Protein AF-A0A7C1THV6-F1 (afdb_monomer)

Radius of gyration: 19.41 Å; Cα contacts (8 Å, |Δi|>4): 60; chains: 1; bounding box: 37×44×55 Å

Mean predicted aligned error: 5.56 Å

Foldseek 3Di:
DDPPPCPDVVVVLVVVLVVLVVVLVVVVVVLLVLVQVLLVCCVVPPVVLCVVLVVADDPPRDDPSSVVSVVCCLVVVVLPPPPDPVSNVSSVVSNVSVVVSVVSVVVSVVSVVVVVVPPDD

Secondary structure (DSSP, 8-state):
--------HHHHHHHHHHHHHHHHHHHHHHHHHHHHHHHHHHHHH-HHHHHHTT---SSSS--HHHHHHHHHHHHTTTTTTSS-HHHHHHHHHHHHHHHHHHHHHHHHHHHHHHHHHH---

Sequence (121 aa):
MQIKKMDNPAQLIQHVFLLVFIVLFLSVFVWFFLVSRLYKLLSANHPEIYRKLGEPTLFWNNSPKTAFSLLKFVFTKQYLGNNDINLEKLGGKMYAFFIMYTSLFALLFISFIVVALNAKP

Structure (mmCIF, N/CA/C/O backbone):
data_AF-A0A7C1THV6-F1
#
_entry.id   AF-A0A7C1THV6-F1
#
loop_
_atom_site.group_PDB
_atom_site.id
_atom_site.type_symbol
_atom_site.label_atom_id
_atom_site.label_alt_id
_atom_site.label_comp_id
_atom_site.label_asym_id
_atom_site.label_entity_id
_atom_site.label_seq_id
_atom_site.pdbx_PDB_ins_code
_atom_site.Cartn_x
_atom_site.Cartn_y
_atom_site.Cartn_z
_atom_site.occupancy
_atom_site.B_iso_or_equiv
_atom_site.auth_seq_id
_atom_site.auth_comp_id
_atom_site.auth_asym_id
_atom_site.auth_atom_id
_atom_site.pdbx_PDB_model_num
ATOM 1 N N . MET A 1 1 ? 9.772 -32.703 -23.798 1.00 42.91 1 MET A N 1
ATOM 2 C CA . MET A 1 1 ? 9.379 -31.290 -23.613 1.00 42.91 1 MET A CA 1
ATOM 3 C C . MET A 1 1 ? 10.646 -30.449 -23.725 1.00 42.91 1 MET A C 1
ATOM 5 O O . MET A 1 1 ? 11.425 -30.403 -22.786 1.00 42.91 1 MET A O 1
ATOM 9 N N . GLN A 1 2 ? 10.941 -29.930 -24.919 1.00 42.16 2 GLN A N 1
ATOM 10 C CA . GLN A 1 2 ? 12.145 -29.132 -25.185 1.00 42.16 2 GLN A CA 1
ATOM 11 C C . GLN A 1 2 ? 11.933 -27.737 -24.582 1.00 42.16 2 GLN A C 1
ATOM 13 O O . GLN A 1 2 ? 11.062 -27.002 -25.046 1.00 42.16 2 GLN A O 1
ATOM 18 N N . ILE A 1 3 ? 12.684 -27.374 -23.539 1.00 54.06 3 ILE A N 1
ATOM 19 C CA . ILE A 1 3 ? 12.729 -25.986 -23.067 1.00 54.06 3 ILE A CA 1
ATOM 20 C C . ILE A 1 3 ? 13.492 -25.207 -24.138 1.00 54.06 3 ILE A C 1
ATOM 22 O O . ILE A 1 3 ? 14.717 -25.275 -24.210 1.00 54.06 3 ILE A O 1
ATOM 26 N N . LYS A 1 4 ? 12.757 -24.529 -25.024 1.00 64.19 4 LYS A N 1
ATOM 27 C CA . LYS A 1 4 ? 13.326 -23.643 -26.041 1.00 64.19 4 LYS A CA 1
ATOM 28 C C . LYS A 1 4 ? 14.138 -22.573 -25.312 1.00 64.19 4 LYS A C 1
ATOM 30 O O . LYS A 1 4 ? 13.575 -21.739 -24.606 1.00 64.19 4 LYS A O 1
ATOM 35 N N . LYS A 1 5 ? 15.461 -22.644 -25.435 1.00 58.75 5 LYS A N 1
ATOM 36 C CA . LYS A 1 5 ? 16.382 -21.659 -24.875 1.00 58.75 5 LYS A CA 1
ATOM 37 C C . LYS A 1 5 ? 16.022 -20.301 -25.493 1.00 58.75 5 LYS A C 1
ATOM 39 O O . LYS A 1 5 ? 15.914 -20.179 -26.713 1.00 58.75 5 LYS A O 1
ATOM 44 N N . MET A 1 6 ? 15.685 -19.316 -24.660 1.00 60.81 6 MET A N 1
ATOM 45 C CA . MET A 1 6 ? 15.398 -17.962 -25.139 1.00 60.81 6 MET A CA 1
ATOM 46 C C . MET A 1 6 ? 16.731 -17.296 -25.473 1.00 60.81 6 MET A C 1
ATOM 48 O O . MET A 1 6 ? 17.313 -16.607 -24.644 1.00 60.81 6 MET A O 1
ATOM 52 N N . ASP A 1 7 ? 17.224 -17.531 -26.685 1.00 68.69 7 ASP A N 1
ATOM 53 C CA . ASP A 1 7 ? 18.522 -17.017 -27.142 1.00 68.69 7 ASP A CA 1
ATOM 54 C C . ASP A 1 7 ? 18.469 -15.520 -27.519 1.00 68.69 7 ASP A C 1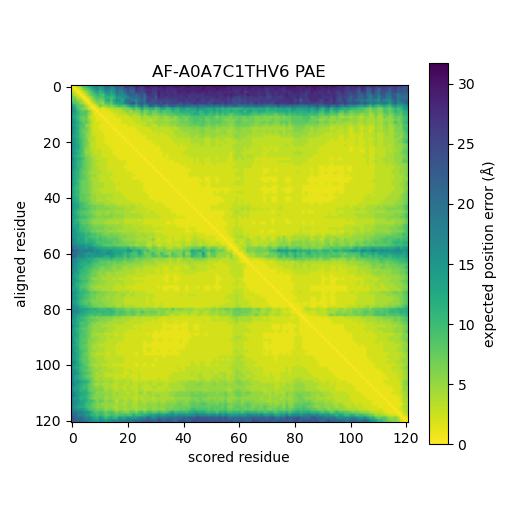
ATOM 56 O O . ASP A 1 7 ? 19.474 -14.932 -27.908 1.00 68.69 7 ASP A O 1
ATOM 60 N N . ASN A 1 8 ? 17.296 -14.881 -27.393 1.00 74.75 8 ASN A N 1
ATOM 61 C CA . ASN A 1 8 ? 17.087 -13.469 -27.695 1.00 74.75 8 ASN A CA 1
ATOM 62 C C . ASN A 1 8 ? 16.794 -12.660 -26.409 1.00 74.75 8 ASN A C 1
ATOM 64 O O . ASN A 1 8 ? 15.702 -12.798 -25.840 1.00 74.75 8 ASN A O 1
ATOM 68 N N . PRO A 1 9 ? 17.705 -11.768 -25.970 1.00 75.00 9 PRO A N 1
ATOM 69 C CA . PRO A 1 9 ? 17.524 -10.972 -24.756 1.00 75.00 9 PRO A CA 1
ATOM 70 C C . PRO A 1 9 ? 16.299 -10.047 -24.820 1.00 75.00 9 PRO A C 1
ATOM 72 O O . PRO A 1 9 ? 15.664 -9.813 -23.795 1.00 75.00 9 PRO A O 1
ATOM 75 N N . ALA A 1 10 ? 15.902 -9.576 -26.006 1.00 75.62 10 ALA A N 1
ATOM 76 C CA . ALA A 1 10 ? 14.715 -8.735 -26.155 1.00 75.62 10 ALA A CA 1
ATOM 77 C C . ALA A 1 10 ? 13.419 -9.515 -25.884 1.00 75.62 10 ALA A C 1
ATOM 79 O O . ALA A 1 10 ? 12.519 -9.004 -25.218 1.00 75.62 10 ALA A O 1
ATOM 80 N N . GLN A 1 11 ? 13.340 -10.776 -26.328 1.00 79.31 11 GLN A N 1
ATOM 81 C CA . GLN A 1 11 ? 12.195 -11.635 -26.011 1.00 79.31 11 GLN A CA 1
ATOM 82 C C . GLN A 1 11 ? 12.139 -11.933 -24.513 1.00 79.31 11 GLN A C 1
ATOM 84 O O . GLN A 1 11 ? 11.065 -11.845 -23.923 1.00 79.31 11 GLN A O 1
ATOM 89 N N . LEU A 1 12 ? 13.276 -12.225 -23.876 1.00 81.88 12 LEU A N 1
ATOM 90 C CA . LEU A 1 12 ? 13.331 -12.436 -22.428 1.00 81.88 12 LEU A CA 1
ATOM 91 C C . LEU A 1 12 ? 12.800 -11.214 -21.657 1.00 81.88 12 LEU A C 1
ATOM 93 O O . LEU A 1 12 ? 11.958 -11.373 -20.776 1.00 81.88 12 LEU A O 1
ATOM 97 N N . ILE A 1 13 ? 13.227 -10.001 -22.025 1.00 80.94 13 ILE A N 1
ATOM 98 C CA . ILE A 1 13 ? 12.771 -8.750 -21.396 1.00 80.94 13 ILE A CA 1
ATOM 99 C C . ILE A 1 13 ? 11.254 -8.575 -21.538 1.00 80.94 13 ILE A C 1
ATOM 101 O O . ILE A 1 13 ? 10.590 -8.246 -20.558 1.00 80.94 13 ILE A O 1
ATOM 105 N N . GLN A 1 14 ? 10.689 -8.840 -22.720 1.00 81.25 14 GLN A N 1
ATOM 106 C CA . GLN A 1 14 ? 9.242 -8.746 -22.952 1.00 81.25 14 GLN A CA 1
ATOM 107 C C . GLN A 1 14 ? 8.444 -9.719 -22.073 1.00 81.25 14 GLN A C 1
ATOM 109 O O . GLN A 1 14 ? 7.444 -9.325 -21.472 1.00 81.25 14 GLN A O 1
ATOM 114 N N . HIS A 1 15 ? 8.892 -10.974 -21.954 1.00 85.50 15 HIS A N 1
ATOM 115 C CA . HIS A 1 15 ? 8.221 -11.966 -21.109 1.00 85.50 15 HIS A CA 1
ATOM 116 C C . HIS A 1 15 ? 8.329 -11.601 -19.626 1.00 85.50 15 HIS A C 1
ATOM 118 O O . HIS A 1 15 ? 7.331 -11.665 -18.912 1.00 85.50 15 HIS A O 1
ATOM 124 N N . VAL A 1 16 ? 9.509 -11.174 -19.162 1.00 85.06 16 VAL A N 1
ATOM 125 C CA . VAL A 1 16 ? 9.704 -10.719 -17.777 1.00 85.06 16 VAL A CA 1
ATOM 126 C C . VAL A 1 16 ? 8.820 -9.510 -17.476 1.00 85.06 16 VAL A C 1
ATOM 128 O O . VAL A 1 16 ? 8.134 -9.506 -16.456 1.00 85.06 16 VAL A O 1
ATOM 131 N N . PHE A 1 17 ? 8.769 -8.524 -18.375 1.00 85.12 17 PHE A N 1
ATOM 132 C CA . PHE A 1 17 ? 7.894 -7.361 -18.239 1.00 85.12 17 PHE A CA 1
ATOM 133 C C . PHE A 1 17 ? 6.427 -7.779 -18.097 1.00 85.12 17 PHE A C 1
ATOM 135 O O . PHE A 1 17 ? 5.764 -7.363 -17.149 1.00 85.12 17 PHE A O 1
ATOM 142 N N . LEU A 1 18 ? 5.930 -8.635 -18.998 1.00 87.94 18 LEU A N 1
ATOM 143 C CA . LEU A 1 18 ? 4.542 -9.096 -18.974 1.00 87.94 18 LEU A CA 1
ATOM 144 C C . LEU A 1 18 ? 4.220 -9.873 -17.690 1.00 87.94 18 LEU A C 1
ATOM 146 O O . LEU A 1 18 ? 3.177 -9.644 -17.082 1.00 87.94 18 LEU A O 1
ATOM 150 N N . LEU A 1 19 ? 5.120 -10.756 -17.248 1.00 91.69 19 LEU A N 1
ATOM 151 C CA . LEU A 1 19 ? 4.955 -11.5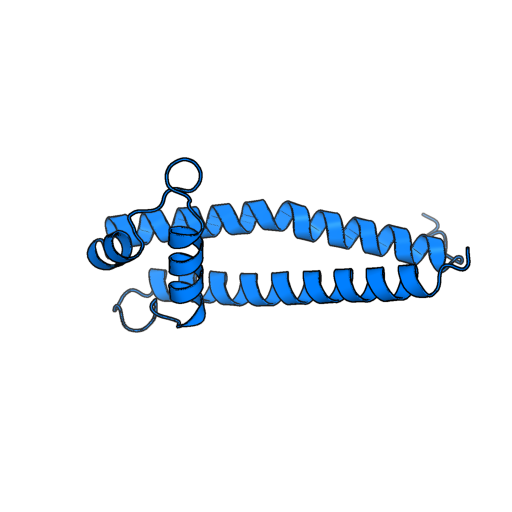10 -16.004 1.00 91.69 19 LEU A CA 1
ATOM 152 C C . LEU A 1 19 ? 4.885 -10.582 -14.788 1.00 91.69 19 LEU A C 1
ATOM 154 O O . LEU A 1 19 ? 3.967 -10.707 -13.979 1.00 91.69 19 LEU A O 1
ATOM 158 N N . VAL A 1 20 ? 5.811 -9.627 -14.670 1.00 90.06 20 VAL A N 1
ATOM 159 C CA . VAL A 1 20 ? 5.819 -8.661 -13.562 1.00 90.06 20 VAL A CA 1
ATOM 160 C C . VAL A 1 20 ? 4.578 -7.771 -13.611 1.00 90.06 20 VAL A C 1
ATOM 162 O O . VAL A 1 20 ? 3.960 -7.539 -12.573 1.00 90.06 20 VAL A O 1
ATOM 165 N N . PHE A 1 21 ? 4.159 -7.328 -14.799 1.00 89.75 21 PHE A N 1
ATOM 166 C CA . PHE A 1 21 ? 2.930 -6.560 -14.978 1.00 89.75 21 PHE A CA 1
ATOM 167 C C . PHE A 1 21 ? 1.699 -7.337 -14.500 1.00 89.75 21 PHE A C 1
ATOM 169 O O . PHE A 1 21 ? 0.911 -6.799 -13.728 1.00 89.75 21 PHE A O 1
ATOM 176 N N . ILE A 1 22 ? 1.546 -8.607 -14.894 1.00 94.38 22 ILE A N 1
ATOM 177 C CA . ILE A 1 22 ? 0.424 -9.455 -14.458 1.00 94.38 22 ILE A CA 1
ATOM 178 C C . ILE A 1 22 ? 0.448 -9.647 -12.939 1.00 94.38 22 ILE A C 1
ATOM 180 O O . ILE A 1 22 ? -0.591 -9.521 -12.293 1.00 94.38 22 ILE A O 1
ATOM 184 N N . VAL A 1 23 ? 1.620 -9.9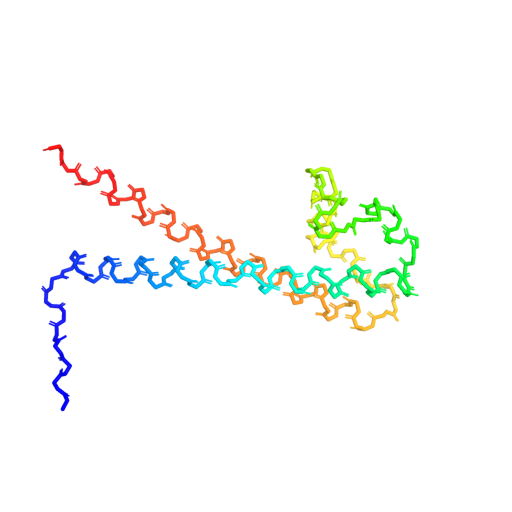09 -12.350 1.00 95.44 23 VAL A N 1
ATOM 185 C CA . VAL A 1 23 ? 1.767 -10.046 -10.893 1.00 95.44 23 VAL A CA 1
ATOM 186 C C . VAL A 1 23 ? 1.339 -8.763 -10.180 1.00 95.44 23 VAL A C 1
ATOM 188 O O . VAL A 1 23 ? 0.527 -8.824 -9.256 1.00 95.44 23 VAL A O 1
ATOM 191 N N . LEU A 1 24 ? 1.822 -7.599 -10.625 1.00 95.12 24 LEU A N 1
ATOM 192 C CA . LEU A 1 24 ? 1.439 -6.304 -10.059 1.00 95.12 24 LEU A CA 1
ATOM 193 C C . LEU A 1 24 ? -0.056 -6.023 -10.254 1.00 95.12 24 LEU A C 1
ATOM 195 O O . LEU A 1 24 ? -0.725 -5.617 -9.307 1.00 95.12 24 LEU A O 1
ATOM 199 N N . PHE A 1 25 ? -0.614 -6.310 -11.428 1.00 94.75 25 PHE A N 1
ATOM 200 C CA . PHE A 1 25 ? -2.039 -6.140 -11.701 1.00 94.75 25 PHE A CA 1
ATOM 201 C C . PHE A 1 25 ? -2.901 -6.989 -10.757 1.00 94.75 25 PHE A C 1
ATOM 203 O O . PHE A 1 25 ? -3.799 -6.471 -10.095 1.00 94.75 25 PHE A O 1
ATOM 210 N N . LEU A 1 26 ? -2.591 -8.281 -10.617 1.00 97.25 26 LEU A N 1
ATOM 211 C CA . LEU A 1 26 ? -3.335 -9.180 -9.730 1.00 97.25 26 LEU A CA 1
ATOM 212 C C . LEU A 1 26 ? -3.184 -8.803 -8.251 1.00 97.25 26 LEU A C 1
ATOM 214 O O . LEU A 1 26 ? -4.104 -8.993 -7.452 1.00 97.25 26 LEU A O 1
ATOM 218 N N . SER A 1 27 ? -2.046 -8.226 -7.875 1.00 96.56 27 SER A N 1
ATOM 219 C CA . SER A 1 27 ? -1.790 -7.789 -6.506 1.00 96.56 27 SER A CA 1
ATOM 220 C C . SER A 1 27 ? -2.718 -6.641 -6.055 1.00 96.56 27 SER A C 1
ATOM 222 O O . SER A 1 27 ? -2.987 -6.508 -4.861 1.00 96.56 27 SER A O 1
ATOM 224 N N . VAL A 1 28 ? -3.320 -5.883 -6.983 1.00 94.12 28 VAL A N 1
ATOM 225 C CA . VAL A 1 28 ? -4.343 -4.869 -6.657 1.00 94.12 28 VAL A CA 1
ATOM 226 C C . VAL A 1 28 ? -5.556 -5.507 -5.971 1.00 94.12 28 VAL A C 1
ATOM 228 O O . VAL A 1 28 ? -6.067 -4.968 -4.989 1.00 94.12 28 VAL A O 1
ATOM 231 N N . PHE A 1 29 ? -5.983 -6.695 -6.412 1.00 97.00 29 PHE A N 1
ATOM 232 C CA . PHE A 1 29 ? -7.081 -7.418 -5.763 1.00 97.00 29 PHE A CA 1
ATOM 233 C C . PHE A 1 29 ? -6.707 -7.870 -4.350 1.00 97.00 29 PHE A C 1
ATOM 235 O O . PHE A 1 29 ? -7.530 -7.796 -3.437 1.00 97.00 29 PHE A O 1
ATOM 242 N N . VAL A 1 30 ? -5.451 -8.281 -4.144 1.00 97.69 30 VAL A N 1
ATOM 243 C CA . VAL A 1 30 ? -4.933 -8.614 -2.809 1.00 97.69 30 VAL A CA 1
ATOM 244 C C . VAL A 1 30 ? -4.941 -7.378 -1.909 1.00 97.69 30 VAL A C 1
ATOM 246 O O . VAL A 1 30 ? -5.396 -7.464 -0.768 1.00 97.69 30 VAL A O 1
ATOM 249 N N . TRP A 1 31 ? -4.521 -6.216 -2.417 1.00 96.88 31 TRP A N 1
ATOM 250 C CA . TRP A 1 31 ? -4.589 -4.957 -1.676 1.00 96.88 31 TRP A CA 1
ATOM 251 C C . TRP A 1 31 ? -6.023 -4.622 -1.260 1.00 96.88 31 TRP A C 1
ATOM 253 O O . TRP A 1 31 ? -6.280 -4.397 -0.078 1.00 96.88 31 TRP A O 1
ATOM 263 N N . PHE A 1 32 ? -6.980 -4.665 -2.191 1.00 95.56 32 PHE A N 1
ATOM 264 C CA . PHE A 1 32 ? -8.386 -4.409 -1.874 1.00 95.56 32 PHE A CA 1
ATOM 265 C C . PHE A 1 32 ? -8.961 -5.408 -0.873 1.00 95.56 32 PHE A C 1
ATOM 267 O O . PHE A 1 32 ? -9.686 -5.004 0.038 1.00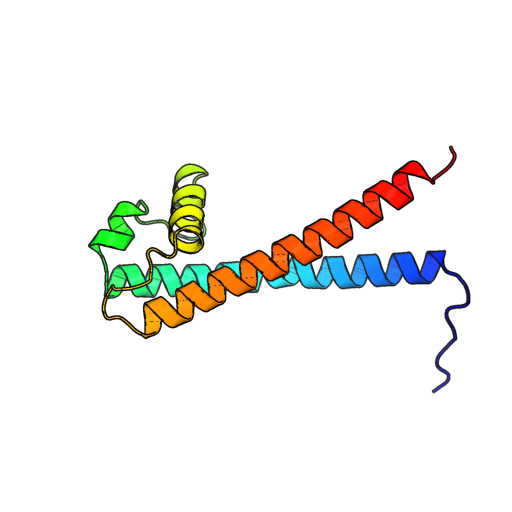 95.56 32 PHE A O 1
ATOM 274 N N . PHE A 1 33 ? -8.600 -6.686 -0.965 1.00 97.19 33 PHE A N 1
ATOM 275 C CA . PHE A 1 33 ? -8.980 -7.675 0.039 1.00 97.19 33 PHE A CA 1
ATOM 276 C C . PHE A 1 33 ? -8.443 -7.309 1.433 1.00 97.19 33 PHE A C 1
ATOM 278 O O . PHE A 1 33 ? -9.199 -7.308 2.406 1.00 97.19 33 PHE A O 1
ATOM 285 N N . LEU A 1 34 ? -7.162 -6.946 1.544 1.00 98.06 34 LEU A N 1
ATOM 286 C CA . LEU A 1 34 ? -6.558 -6.547 2.818 1.00 98.06 34 LEU A CA 1
ATOM 287 C C . LEU A 1 34 ? -7.196 -5.273 3.389 1.00 98.06 34 LEU A C 1
ATOM 289 O O . LEU A 1 34 ? -7.502 -5.226 4.579 1.00 98.06 34 LEU A O 1
ATOM 293 N N . VAL A 1 35 ? -7.467 -4.275 2.544 1.00 97.00 35 VAL A N 1
ATOM 294 C CA . VAL A 1 35 ? -8.167 -3.042 2.932 1.00 97.00 35 VAL A CA 1
ATOM 295 C C . VAL A 1 35 ? -9.586 -3.344 3.418 1.00 97.00 35 VAL A C 1
ATOM 297 O O . VAL A 1 35 ? -9.976 -2.866 4.481 1.00 97.00 35 VAL A O 1
ATOM 300 N N . SER A 1 36 ? -10.325 -4.210 2.715 1.00 96.50 36 SER A N 1
ATOM 301 C CA . SER A 1 36 ? -11.656 -4.677 3.141 1.00 96.50 36 SER A CA 1
ATOM 302 C C . SER A 1 36 ? -11.613 -5.276 4.545 1.00 96.50 36 SER A C 1
ATOM 304 O O . SER A 1 36 ? -12.439 -4.967 5.404 1.00 96.50 36 SER A O 1
ATOM 306 N N . ARG A 1 37 ? -10.628 -6.153 4.778 1.00 97.81 37 ARG A N 1
ATOM 307 C CA . ARG A 1 37 ? -10.417 -6.819 6.064 1.00 97.81 37 ARG A CA 1
ATOM 308 C C . ARG A 1 37 ? -10.080 -5.813 7.158 1.00 97.81 37 ARG A C 1
ATOM 310 O O . ARG A 1 37 ? -10.599 -5.958 8.260 1.00 97.81 37 ARG A O 1
ATOM 317 N N . LEU A 1 38 ? -9.248 -4.814 6.859 1.00 98.06 38 LEU A N 1
ATOM 318 C CA . LEU A 1 38 ? -8.853 -3.793 7.823 1.00 98.06 38 LEU A CA 1
ATOM 319 C C . LEU A 1 38 ? -10.046 -2.928 8.214 1.00 98.06 38 LEU A C 1
ATOM 321 O O . LEU A 1 38 ? -10.303 -2.766 9.400 1.00 98.06 38 LEU A O 1
ATOM 325 N N . TYR A 1 39 ? -10.795 -2.416 7.239 1.00 97.00 39 TYR A N 1
ATOM 326 C CA . TYR A 1 39 ? -11.961 -1.578 7.510 1.00 97.00 39 TYR A CA 1
ATOM 327 C C . TYR A 1 39 ? -13.011 -2.325 8.322 1.00 97.00 39 TYR A C 1
ATOM 329 O O . TYR A 1 39 ? -13.476 -1.788 9.318 1.00 97.00 39 TYR A O 1
ATOM 337 N N . LYS A 1 40 ? -13.297 -3.588 7.981 1.00 96.88 40 LYS A N 1
ATOM 338 C CA . LYS A 1 40 ? -14.222 -4.425 8.757 1.00 96.88 40 LYS A CA 1
ATOM 339 C C . LYS A 1 40 ? -13.747 -4.652 10.196 1.00 96.88 40 LYS A C 1
ATOM 341 O O . LYS A 1 40 ? -14.560 -4.662 11.115 1.00 96.88 40 LYS A O 1
ATOM 346 N N . LEU A 1 41 ? -12.446 -4.866 10.392 1.00 97.50 41 LEU A N 1
ATOM 347 C CA . LEU A 1 41 ? -11.870 -5.066 11.721 1.00 97.50 41 LEU A CA 1
ATOM 348 C C . LEU A 1 41 ? -11.931 -3.780 12.554 1.00 97.50 41 LEU A C 1
ATOM 350 O O . LEU A 1 41 ? -12.366 -3.815 13.699 1.00 97.50 41 LEU A O 1
ATOM 354 N N . LEU A 1 42 ? -11.542 -2.645 11.968 1.00 97.69 42 LEU A N 1
ATOM 355 C CA . LEU A 1 42 ? -11.581 -1.347 12.636 1.00 97.69 42 LEU A CA 1
ATOM 356 C C . LEU A 1 42 ? -13.018 -0.919 12.943 1.00 97.69 42 LEU A C 1
ATOM 358 O O . LEU A 1 42 ? -13.286 -0.488 14.054 1.00 97.69 42 LEU A O 1
ATOM 362 N N . SER A 1 43 ? -13.963 -1.092 12.018 1.00 96.94 43 SER A N 1
ATOM 363 C CA . SER A 1 43 ? -15.363 -0.731 12.263 1.00 96.94 43 SER A CA 1
ATOM 364 C C . SER A 1 43 ? -15.999 -1.546 13.393 1.00 96.94 43 SER A C 1
ATOM 366 O O . SER A 1 43 ? -16.903 -1.053 14.055 1.00 96.94 43 SER A O 1
ATOM 368 N N . ALA A 1 44 ? -15.555 -2.793 13.592 1.00 97.12 44 ALA A N 1
ATOM 369 C CA . ALA A 1 44 ? -16.093 -3.683 14.617 1.00 97.12 44 ALA A CA 1
ATOM 370 C C . ALA A 1 44 ? -15.420 -3.501 15.986 1.00 97.12 44 ALA A C 1
ATOM 372 O O . ALA A 1 44 ? -16.107 -3.498 17.003 1.00 97.12 44 ALA A O 1
ATOM 373 N N . ASN A 1 45 ? -14.092 -3.353 16.009 1.00 97.31 45 ASN A N 1
ATOM 374 C CA . ASN A 1 45 ? -13.306 -3.439 17.243 1.00 97.31 45 ASN A CA 1
ATOM 375 C C . ASN A 1 45 ? -12.652 -2.112 17.658 1.00 97.31 45 ASN A C 1
ATOM 377 O O . ASN A 1 45 ? -12.317 -1.960 18.825 1.00 97.31 45 ASN A O 1
ATOM 381 N N . HIS A 1 46 ? -12.454 -1.176 16.721 1.00 96.94 46 HIS A N 1
ATOM 382 C CA . HIS A 1 46 ? -11.756 0.104 16.938 1.00 96.94 46 HIS A CA 1
ATOM 383 C C . HIS A 1 46 ? -12.490 1.262 16.229 1.00 96.94 46 HIS A C 1
ATOM 385 O O . HIS A 1 46 ? -11.926 1.916 15.335 1.00 96.94 46 HIS A O 1
ATOM 391 N N . PRO A 1 47 ? -13.786 1.486 16.529 1.00 96.81 47 PRO A N 1
ATOM 392 C CA . PRO A 1 47 ? -14.636 2.409 15.775 1.00 96.81 47 PRO A CA 1
ATOM 393 C C . PRO A 1 47 ? -14.122 3.854 15.811 1.00 96.81 47 PRO A C 1
ATOM 395 O O . PRO A 1 47 ? -14.271 4.599 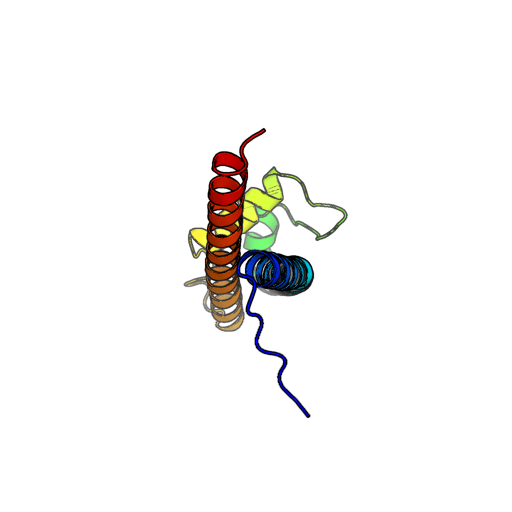14.844 1.00 96.81 47 PRO A O 1
ATOM 398 N N . GLU A 1 48 ? -13.450 4.265 16.885 1.00 96.56 48 GLU A N 1
ATOM 399 C CA . GLU A 1 48 ? -12.786 5.564 16.987 1.00 96.56 48 GLU A CA 1
ATOM 400 C C . GLU A 1 48 ? -11.620 5.721 16.004 1.00 96.56 48 GLU A C 1
ATOM 402 O O . GLU A 1 48 ? -11.449 6.807 15.443 1.00 96.56 48 GLU A O 1
ATOM 407 N N . ILE A 1 49 ? -10.845 4.662 15.748 1.00 96.25 49 ILE A N 1
ATOM 408 C CA . ILE A 1 49 ? -9.800 4.663 14.716 1.00 96.25 49 ILE A CA 1
ATOM 409 C C . ILE A 1 49 ? -10.450 4.702 13.333 1.00 96.25 49 ILE A C 1
ATOM 411 O O . ILE A 1 49 ? -10.066 5.524 12.500 1.00 96.25 49 ILE A O 1
ATOM 415 N N . TYR A 1 50 ? -11.472 3.876 13.096 1.00 96.94 50 TYR A N 1
ATOM 416 C CA . TYR A 1 50 ? -12.194 3.849 11.821 1.00 96.94 50 TYR A CA 1
ATOM 417 C C . TYR A 1 50 ? -12.786 5.221 11.460 1.00 96.94 50 TYR A C 1
ATOM 419 O O . TYR A 1 50 ? -12.605 5.714 10.343 1.00 96.94 50 TYR A O 1
ATOM 427 N N . ARG A 1 51 ? -13.389 5.900 12.440 1.00 95.88 51 ARG A N 1
ATOM 428 C CA . ARG A 1 51 ? -13.917 7.258 12.288 1.00 95.88 51 ARG A CA 1
ATOM 429 C C . ARG A 1 51 ? -12.829 8.290 12.004 1.00 95.88 51 ARG A C 1
ATOM 431 O O . ARG A 1 51 ? -13.011 9.147 11.143 1.00 95.88 51 ARG A O 1
ATOM 438 N N . LYS A 1 52 ? -11.663 8.194 12.656 1.00 94.56 52 LYS A N 1
ATOM 439 C CA . LYS A 1 52 ? -10.499 9.058 12.360 1.00 94.56 52 LYS A CA 1
ATOM 440 C C . LYS A 1 52 ? -9.970 8.871 10.935 1.00 94.56 52 LYS A C 1
ATOM 442 O O . LYS A 1 52 ? -9.460 9.828 10.355 1.00 94.56 52 LYS A O 1
ATOM 447 N N . LEU A 1 53 ? -10.107 7.675 10.360 1.00 94.56 53 LEU A N 1
ATOM 448 C CA . LEU A 1 53 ? -9.776 7.419 8.953 1.00 94.56 53 LEU A CA 1
ATOM 449 C C . LEU A 1 53 ? -10.805 8.006 7.971 1.00 94.56 53 LEU A C 1
ATOM 451 O O . LEU A 1 53 ? -10.532 8.034 6.771 1.00 94.56 53 LEU A O 1
ATOM 455 N N . GLY A 1 54 ? -11.940 8.512 8.466 1.00 93.19 54 GLY A N 1
ATOM 456 C CA . GLY A 1 54 ? -13.029 9.071 7.664 1.00 93.19 54 GLY A CA 1
ATOM 457 C C . GLY A 1 54 ? -14.077 8.043 7.241 1.00 93.19 54 GLY A C 1
ATOM 458 O O . GLY A 1 54 ? -14.746 8.266 6.237 1.00 93.19 54 GLY A O 1
A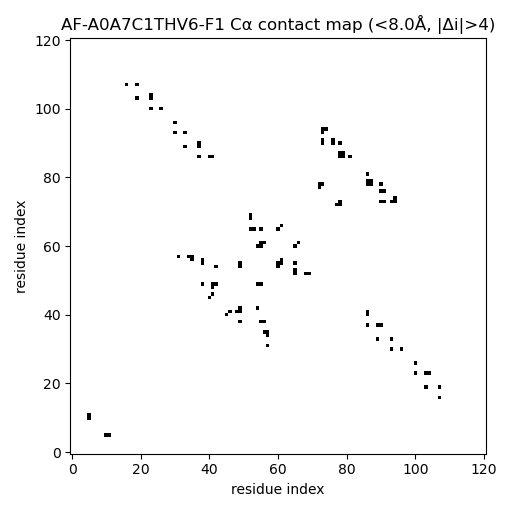TOM 459 N N . GLU A 1 55 ? -14.176 6.920 7.965 1.00 93.75 55 GLU A N 1
ATOM 460 C CA . GLU A 1 55 ? -15.116 5.815 7.700 1.00 93.75 55 GLU A CA 1
ATOM 461 C C . GLU A 1 55 ? -15.092 5.343 6.232 1.00 93.75 55 GLU A C 1
ATOM 463 O O . GLU A 1 55 ? -16.133 5.251 5.569 1.00 93.75 55 GLU A O 1
ATOM 468 N N . PRO A 1 56 ? -13.890 5.104 5.674 1.00 91.94 56 PRO A N 1
ATOM 469 C CA . PRO A 1 56 ? -13.734 4.843 4.254 1.00 91.94 56 PRO A CA 1
ATOM 470 C C . PRO A 1 56 ? -14.377 3.524 3.835 1.00 91.94 56 PRO A C 1
ATOM 472 O O . PRO A 1 56 ? -14.338 2.526 4.550 1.00 91.94 56 PRO A O 1
ATOM 475 N N . THR A 1 57 ? -14.878 3.487 2.605 1.00 89.88 57 THR A N 1
ATOM 476 C CA . THR A 1 57 ? -15.289 2.247 1.935 1.00 89.88 57 THR A CA 1
ATOM 477 C C . THR A 1 57 ? -14.488 2.089 0.649 1.00 89.88 57 THR A C 1
ATOM 479 O O . THR A 1 57 ? -13.957 3.064 0.126 1.00 89.88 57 THR A O 1
ATOM 482 N N . LEU A 1 58 ? -14.367 0.865 0.129 1.00 85.44 58 LEU A N 1
ATOM 483 C CA . LEU A 1 58 ? -13.498 0.599 -1.029 1.00 85.44 58 LEU A CA 1
ATOM 484 C C . LEU A 1 58 ? -13.885 1.374 -2.289 1.00 85.44 58 LEU A C 1
ATOM 486 O O . LEU A 1 58 ? -13.000 1.827 -3.012 1.00 85.44 58 LEU A O 1
ATOM 490 N N . PHE A 1 59 ? -15.188 1.509 -2.544 1.00 81.94 59 PHE A N 1
ATOM 491 C CA . PHE A 1 59 ? -15.699 2.043 -3.807 1.00 81.94 59 PHE A CA 1
ATOM 492 C C . PHE A 1 59 ? -16.431 3.378 -3.651 1.00 81.94 59 PHE A C 1
ATOM 494 O O . PHE A 1 59 ? -16.242 4.263 -4.476 1.00 81.94 59 PHE A O 1
ATOM 501 N N . TRP A 1 60 ? -17.247 3.546 -2.606 1.00 72.75 60 TRP A N 1
ATOM 502 C CA . TRP A 1 60 ? -18.146 4.702 -2.490 1.00 72.75 60 TRP A CA 1
ATOM 503 C C . TRP A 1 60 ? -17.558 5.873 -1.698 1.00 72.75 60 TRP A C 1
ATOM 505 O O . TRP A 1 60 ? -17.765 7.023 -2.062 1.00 72.75 60 TRP A O 1
ATOM 515 N N . ASN A 1 61 ? -16.804 5.592 -0.634 1.00 78.88 61 ASN A N 1
ATOM 516 C CA . ASN A 1 61 ? -16.169 6.591 0.228 1.00 78.88 61 ASN A CA 1
ATOM 517 C C . ASN A 1 61 ? -14.642 6.442 0.166 1.00 78.88 61 ASN A C 1
ATOM 519 O O . ASN A 1 61 ? -13.971 6.200 1.172 1.00 78.88 61 ASN A O 1
ATOM 523 N N . ASN A 1 62 ? -14.112 6.532 -1.057 1.00 79.69 62 ASN A N 1
ATOM 524 C CA . ASN A 1 62 ? -12.685 6.490 -1.338 1.00 79.69 62 ASN A CA 1
ATOM 525 C C . ASN A 1 62 ? -12.259 7.797 -2.019 1.00 79.69 62 ASN A C 1
ATOM 527 O O . ASN A 1 62 ? -12.458 7.993 -3.214 1.00 79.69 62 ASN A O 1
ATOM 531 N N . SER A 1 63 ? -11.696 8.709 -1.233 1.00 88.56 63 SER A N 1
ATOM 532 C CA . SER A 1 63 ? -11.124 9.971 -1.699 1.00 88.56 63 SER A CA 1
ATOM 533 C C . SER A 1 63 ? -9.599 9.944 -1.542 1.00 88.56 63 SER A C 1
ATOM 535 O O . SER A 1 63 ? -9.082 9.194 -0.708 1.00 88.56 63 SER A O 1
ATOM 537 N N . PRO A 1 64 ? -8.842 10.809 -2.241 1.00 89.44 64 PRO A N 1
ATOM 538 C CA . PRO A 1 64 ? -7.400 10.935 -2.013 1.00 89.44 64 PRO A CA 1
ATOM 539 C C . PRO A 1 64 ? -7.044 11.184 -0.540 1.00 89.44 64 PRO A C 1
ATOM 541 O O . 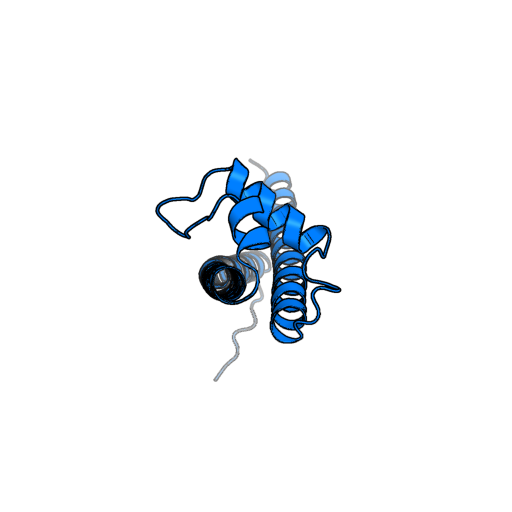PRO A 1 64 ? -6.043 10.672 -0.043 1.00 89.44 64 PRO A O 1
ATOM 544 N N . LYS A 1 65 ? -7.901 11.912 0.189 1.00 90.50 65 LYS A N 1
ATOM 545 C CA . LYS A 1 65 ? -7.743 12.169 1.625 1.00 90.50 65 LYS A CA 1
ATOM 546 C C . LYS A 1 65 ? -7.849 10.886 2.454 1.00 90.50 65 LYS A C 1
ATOM 548 O O . LYS A 1 65 ? -6.993 10.645 3.299 1.00 90.50 65 LYS A O 1
ATOM 553 N N . THR A 1 66 ? -8.875 10.065 2.232 1.00 91.25 66 THR A N 1
ATOM 554 C CA . THR A 1 66 ? -9.062 8.815 2.991 1.00 91.25 66 THR A CA 1
ATOM 555 C C . THR A 1 66 ? -8.024 7.760 2.610 1.00 91.25 66 THR A C 1
ATOM 557 O O . THR A 1 66 ? -7.522 7.055 3.485 1.00 91.25 66 THR A O 1
ATOM 560 N N . ALA A 1 67 ? -7.620 7.711 1.336 1.00 91.38 67 ALA A N 1
ATOM 561 C CA . ALA A 1 67 ? -6.504 6.890 0.877 1.00 91.38 67 ALA A CA 1
ATOM 562 C C . ALA A 1 67 ? -5.192 7.290 1.575 1.00 91.38 67 ALA A C 1
ATOM 564 O O . ALA A 1 67 ? -4.490 6.433 2.113 1.00 91.38 67 ALA A O 1
ATOM 565 N N . PHE A 1 68 ? -4.893 8.591 1.652 1.00 93.94 68 PHE A N 1
ATOM 566 C CA . PHE A 1 68 ? -3.731 9.094 2.384 1.00 93.94 68 PHE A CA 1
ATOM 567 C C . PHE A 1 68 ? -3.794 8.756 3.880 1.00 93.94 68 PHE A C 1
ATOM 569 O O . PHE A 1 68 ? -2.795 8.315 4.444 1.00 93.94 68 PHE A O 1
ATOM 576 N N . SER A 1 69 ? -4.955 8.898 4.526 1.00 95.44 69 SER A N 1
ATOM 577 C CA . SER A 1 69 ? -5.140 8.514 5.933 1.00 95.44 69 SER A CA 1
ATOM 578 C C . SER A 1 69 ? -4.877 7.025 6.173 1.00 95.44 69 SER A C 1
ATOM 580 O O . SER A 1 69 ? -4.192 6.683 7.137 1.00 95.44 69 SER A O 1
ATOM 582 N N . LEU A 1 70 ? -5.361 6.141 5.290 1.00 96.00 70 LEU A N 1
ATOM 583 C CA . LEU A 1 70 ? -5.069 4.705 5.343 1.00 96.00 70 LEU A CA 1
ATOM 584 C C . LEU A 1 70 ? -3.563 4.440 5.216 1.00 96.00 70 LEU A C 1
ATOM 586 O O . LEU A 1 70 ? -2.997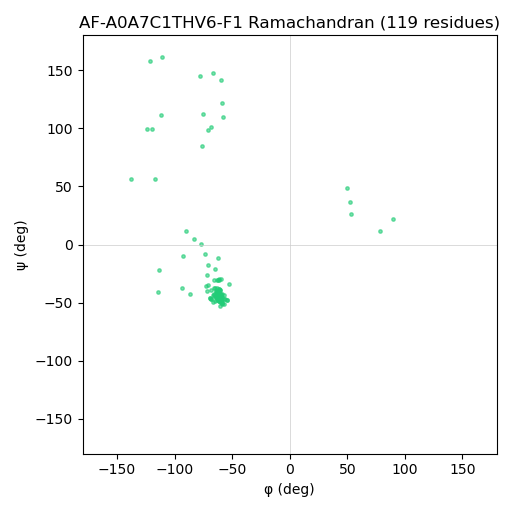 3.711 6.031 1.00 96.00 70 LEU A O 1
ATOM 590 N N . LEU A 1 71 ? -2.907 5.034 4.215 1.00 96.38 71 LEU A N 1
ATOM 591 C CA . LEU A 1 71 ? -1.465 4.869 4.031 1.00 96.38 71 LEU A CA 1
ATOM 592 C C . LEU A 1 71 ? -0.709 5.370 5.260 1.00 96.38 71 LEU A C 1
ATOM 594 O O . LEU A 1 71 ? 0.108 4.638 5.809 1.00 96.38 71 LEU A O 1
ATOM 598 N N . LYS A 1 72 ? -1.037 6.562 5.765 1.00 96.81 72 LYS A N 1
ATOM 599 C CA . LYS A 1 72 ? -0.456 7.100 6.997 1.00 96.81 72 LYS A CA 1
ATOM 600 C C . LYS A 1 72 ? -0.626 6.124 8.159 1.00 96.81 72 LYS A C 1
ATOM 602 O O . LYS A 1 72 ? 0.359 5.846 8.836 1.00 96.81 72 LYS A O 1
ATOM 607 N N . PHE A 1 73 ? -1.822 5.579 8.377 1.00 97.44 73 PHE A N 1
ATOM 608 C CA . PHE A 1 73 ? -2.096 4.601 9.435 1.00 97.44 73 PHE A CA 1
ATOM 609 C C . PHE A 1 73 ? -1.187 3.366 9.342 1.00 97.44 73 PHE A C 1
ATOM 611 O O . PHE A 1 73 ? -0.570 2.980 10.336 1.00 97.44 73 PHE A O 1
ATOM 618 N N . VAL A 1 74 ? -1.035 2.794 8.143 1.00 97.81 74 VAL A N 1
ATOM 619 C CA . VAL A 1 74 ? -0.178 1.622 7.904 1.00 97.81 74 VAL A CA 1
ATOM 620 C C . VAL A 1 74 ? 1.309 1.966 8.064 1.00 97.81 74 VAL A C 1
ATOM 622 O O . VAL A 1 74 ? 2.039 1.256 8.752 1.00 97.81 74 VAL A O 1
ATOM 625 N N . PHE A 1 75 ? 1.774 3.068 7.476 1.00 96.81 75 PHE A N 1
ATOM 626 C CA . PHE A 1 75 ? 3.193 3.438 7.456 1.00 96.81 75 PHE A CA 1
ATOM 627 C C . PHE A 1 75 ? 3.721 3.933 8.800 1.00 96.81 75 PHE A C 1
ATOM 629 O O . PHE A 1 75 ? 4.852 3.631 9.169 1.00 96.81 75 PHE A O 1
ATOM 636 N N . THR A 1 76 ? 2.895 4.653 9.558 1.00 97.00 76 THR A N 1
ATOM 637 C CA . THR A 1 76 ? 3.231 5.082 10.927 1.00 97.00 76 THR A CA 1
ATOM 638 C C . THR A 1 76 ? 2.956 3.994 11.965 1.00 97.00 76 THR A C 1
ATOM 640 O O . THR A 1 76 ? 3.123 4.232 13.156 1.00 97.00 76 THR A O 1
ATOM 643 N N . LYS A 1 77 ? 2.556 2.794 11.516 1.00 97.00 77 LYS A N 1
ATOM 644 C CA . LYS A 1 77 ? 2.280 1.619 12.350 1.00 97.00 77 LYS A CA 1
ATOM 645 C C . LYS A 1 77 ? 1.297 1.901 13.491 1.00 97.00 77 LYS A C 1
ATOM 647 O O . LYS A 1 77 ? 1.406 1.314 14.561 1.00 97.00 77 LYS A O 1
ATOM 652 N N . GLN A 1 78 ? 0.297 2.751 13.243 1.00 96.94 78 GLN A N 1
ATOM 653 C CA . GLN A 1 78 ? -0.750 3.088 14.220 1.00 96.94 78 GLN A CA 1
ATOM 654 C C . GLN A 1 78 ? -1.598 1.876 14.645 1.00 96.94 78 GLN A C 1
ATOM 656 O O . GLN A 1 78 ? -2.357 1.969 15.602 1.00 96.94 78 GLN A O 1
ATOM 661 N N . TYR A 1 79 ? -1.474 0.743 13.949 1.00 96.44 79 TYR A N 1
ATOM 662 C CA . TYR A 1 79 ? -2.074 -0.532 14.338 1.00 96.44 79 TYR A CA 1
ATOM 663 C C . TYR A 1 79 ? -1.414 -1.186 15.566 1.00 96.44 79 TYR A C 1
ATOM 665 O O . TYR A 1 79 ? -2.035 -2.059 16.164 1.00 96.44 79 TYR A O 1
ATOM 673 N N . LEU A 1 80 ? -0.199 -0.784 15.956 1.00 96.62 80 LEU A N 1
ATOM 674 C CA . LEU A 1 80 ? 0.506 -1.321 17.126 1.00 96.62 80 LEU A CA 1
ATOM 675 C C . LEU A 1 80 ? -0.023 -0.732 18.437 1.00 96.62 80 LEU A C 1
ATOM 677 O O . LEU A 1 80 ? -0.355 0.449 18.494 1.00 96.62 80 LEU A O 1
ATOM 681 N N . GLY A 1 81 ? -0.042 -1.539 19.502 1.00 91.38 81 GLY A N 1
ATOM 682 C CA . GLY A 1 81 ? -0.345 -1.054 20.855 1.00 91.38 81 GLY A CA 1
ATOM 683 C C . GLY A 1 81 ? -1.834 -0.834 21.136 1.00 91.38 81 GLY A C 1
ATOM 684 O O . GLY A 1 81 ? -2.181 -0.260 22.163 1.00 91.38 81 GLY A O 1
ATOM 685 N N . ASN A 1 82 ? -2.719 -1.319 20.258 1.00 89.12 82 ASN A N 1
ATOM 686 C CA . ASN A 1 82 ? -4.176 -1.270 20.446 1.00 89.12 82 ASN A CA 1
ATOM 687 C C . ASN A 1 82 ? -4.726 -2.508 21.183 1.00 89.12 82 ASN A C 1
ATOM 689 O O . ASN A 1 82 ? -5.932 -2.732 21.186 1.00 89.12 82 ASN A O 1
ATOM 693 N N . ASN A 1 83 ? -3.853 -3.345 21.761 1.00 93.38 83 ASN A N 1
ATOM 694 C CA . ASN A 1 83 ? -4.205 -4.615 22.413 1.00 93.38 83 ASN A CA 1
ATOM 695 C C . ASN A 1 83 ? -5.034 -5.577 21.529 1.00 93.38 83 ASN A C 1
ATOM 697 O O . ASN A 1 83 ? -5.757 -6.431 22.037 1.00 93.38 83 ASN A O 1
ATOM 701 N N . ASP A 1 84 ? -4.908 -5.473 20.200 1.00 96.31 84 ASP A N 1
ATOM 702 C CA . ASP A 1 84 ? -5.586 -6.338 19.231 1.00 96.31 84 ASP A CA 1
ATOM 703 C C . ASP A 1 84 ? -4.561 -6.997 18.300 1.00 96.31 84 ASP A C 1
ATOM 705 O O . ASP A 1 84 ? -4.109 -6.432 17.302 1.00 96.31 84 ASP A O 1
ATOM 709 N N . ILE A 1 85 ? -4.226 -8.249 18.615 1.00 96.81 85 ILE A N 1
ATOM 710 C CA . ILE A 1 85 ? -3.255 -9.059 17.866 1.00 96.81 85 ILE A CA 1
ATOM 711 C C . ILE A 1 85 ? -3.683 -9.242 16.398 1.00 96.81 85 ILE A C 1
ATOM 713 O O . ILE A 1 85 ? -2.832 -9.388 15.516 1.00 96.81 85 ILE A O 1
ATOM 717 N N . ASN A 1 86 ? -4.987 -9.250 16.098 1.00 97.56 86 ASN A N 1
ATOM 718 C CA . ASN A 1 86 ? -5.462 -9.382 14.721 1.00 97.56 86 ASN A CA 1
ATOM 719 C C . ASN A 1 86 ? -5.199 -8.103 13.928 1.00 97.56 86 ASN A C 1
ATOM 721 O O . ASN A 1 86 ? -4.789 -8.191 12.766 1.00 97.56 86 ASN A O 1
ATOM 725 N N . LEU A 1 87 ? -5.395 -6.939 14.555 1.00 97.94 87 LEU A N 1
ATOM 726 C CA . LEU A 1 87 ? -5.098 -5.642 13.952 1.00 97.94 87 LEU A CA 1
ATOM 727 C C . LEU A 1 87 ? -3.599 -5.499 13.688 1.00 97.94 87 LEU A C 1
ATOM 729 O O . LEU A 1 87 ? -3.208 -5.124 12.583 1.00 97.94 87 LEU A O 1
ATOM 733 N N . GLU A 1 88 ? -2.762 -5.894 14.647 1.00 98.06 88 GLU A N 1
ATOM 734 C CA . GLU A 1 88 ? -1.306 -5.860 14.497 1.00 98.06 88 GLU A CA 1
ATOM 735 C C . GLU A 1 88 ? -0.817 -6.772 13.368 1.00 98.06 88 GLU A C 1
ATOM 737 O O . GLU A 1 88 ? -0.068 -6.341 12.487 1.00 98.06 88 GLU A O 1
ATOM 742 N N . LYS A 1 89 ? -1.293 -8.025 13.329 1.00 98.12 89 LYS A N 1
ATOM 743 C CA . LYS A 1 89 ? -0.943 -8.975 12.263 1.00 98.12 89 LYS A CA 1
ATOM 744 C C . LYS A 1 89 ? -1.406 -8.488 10.893 1.00 98.12 89 LYS A C 1
ATOM 746 O O . LYS A 1 89 ? -0.674 -8.639 9.915 1.00 98.12 89 LYS A O 1
ATOM 751 N N . LEU A 1 90 ? -2.619 -7.946 10.792 1.00 98.50 90 LEU A N 1
ATOM 752 C CA . LEU A 1 90 ? -3.158 -7.459 9.525 1.00 98.50 90 LEU A CA 1
ATOM 753 C C . LEU A 1 90 ? -2.422 -6.203 9.047 1.00 98.50 90 LEU A C 1
ATOM 755 O O . LEU A 1 90 ? -2.005 -6.158 7.891 1.00 98.50 90 LEU A O 1
ATOM 759 N N . GLY A 1 91 ? -2.198 -5.233 9.934 1.00 98.19 91 GLY A N 1
ATOM 760 C CA . GLY A 1 91 ? -1.433 -4.023 9.640 1.00 98.19 91 GLY A CA 1
ATOM 761 C C . GLY A 1 91 ? 0.003 -4.329 9.214 1.00 98.19 91 GLY A C 1
ATOM 762 O O . GLY A 1 91 ? 0.478 -3.787 8.216 1.00 98.19 91 GLY A O 1
ATOM 763 N N . GLY A 1 92 ? 0.663 -5.275 9.889 1.00 98.31 92 GLY A N 1
ATOM 764 C CA . GLY A 1 92 ? 1.991 -5.761 9.508 1.00 98.31 92 GLY A CA 1
ATOM 765 C C . GLY A 1 92 ? 2.016 -6.413 8.122 1.00 98.31 92 GLY A C 1
ATOM 766 O O . GLY A 1 92 ? 2.884 -6.093 7.309 1.00 98.31 92 GLY A O 1
ATOM 767 N N . LYS A 1 93 ? 1.032 -7.270 7.804 1.00 98.44 93 LYS A N 1
ATOM 768 C CA . LYS A 1 93 ? 0.880 -7.859 6.459 1.00 98.44 93 LYS A CA 1
ATOM 769 C C . LYS A 1 93 ? 0.663 -6.792 5.390 1.00 98.44 93 LYS A C 1
ATOM 771 O O . LYS A 1 93 ? 1.283 -6.868 4.336 1.00 98.44 93 LYS A O 1
ATOM 776 N N . MET A 1 94 ? -0.186 -5.800 5.659 1.00 98.50 94 MET A N 1
ATOM 777 C CA . MET A 1 94 ? -0.435 -4.686 4.740 1.00 98.50 94 MET A CA 1
ATOM 778 C C . MET A 1 94 ? 0.823 -3.856 4.497 1.00 98.50 94 MET A C 1
ATOM 780 O O . MET A 1 94 ? 1.121 -3.538 3.350 1.00 98.50 94 MET A O 1
ATOM 784 N N . TYR A 1 95 ? 1.579 -3.550 5.554 1.00 98.38 95 TYR A N 1
ATOM 785 C CA . TYR A 1 95 ? 2.849 -2.837 5.444 1.00 98.38 95 TYR A CA 1
ATOM 786 C C . TYR A 1 95 ? 3.853 -3.619 4.588 1.00 98.38 95 TYR A C 1
ATOM 788 O O . TYR A 1 95 ? 4.365 -3.093 3.604 1.00 98.38 95 TYR A O 1
ATOM 796 N N . ALA A 1 96 ? 4.089 -4.894 4.914 1.00 98.31 96 ALA A N 1
ATOM 797 C CA . ALA A 1 96 ? 5.017 -5.743 4.169 1.00 98.31 96 ALA A CA 1
ATOM 798 C C . ALA A 1 96 ? 4.609 -5.886 2.694 1.00 98.31 96 ALA A C 1
ATOM 800 O O . ALA A 1 96 ? 5.445 -5.752 1.802 1.00 98.31 96 ALA A O 1
ATOM 801 N N . PHE A 1 97 ? 3.316 -6.096 2.437 1.00 98.12 97 PHE A N 1
ATOM 802 C CA . PHE A 1 97 ? 2.771 -6.187 1.089 1.00 98.12 97 PHE A CA 1
ATOM 803 C C . PHE A 1 97 ? 2.991 -4.896 0.294 1.00 98.12 97 PHE A C 1
ATOM 805 O O . PHE A 1 97 ? 3.430 -4.961 -0.850 1.00 98.12 97 PHE A O 1
ATOM 812 N N . PHE A 1 98 ? 2.739 -3.730 0.897 1.00 96.69 98 PHE A N 1
ATOM 813 C CA . PHE A 1 98 ? 2.949 -2.448 0.231 1.00 96.69 98 PHE A CA 1
ATOM 814 C C . PHE A 1 98 ? 4.428 -2.233 -0.118 1.00 96.69 98 PHE A C 1
ATOM 816 O O . PHE A 1 98 ? 4.738 -1.893 -1.255 1.00 96.69 98 PHE A O 1
ATOM 823 N N . ILE A 1 99 ? 5.354 -2.495 0.814 1.00 97.56 99 ILE A N 1
ATOM 824 C CA . ILE A 1 99 ? 6.800 -2.373 0.555 1.00 97.56 99 ILE A CA 1
ATOM 825 C C . ILE A 1 99 ? 7.244 -3.307 -0.578 1.00 97.56 99 ILE A C 1
ATOM 827 O O . ILE A 1 99 ? 7.980 -2.883 -1.471 1.00 97.56 99 ILE A O 1
ATOM 831 N N . MET A 1 100 ? 6.767 -4.555 -0.578 1.00 97.00 100 MET A N 1
ATOM 832 C CA . MET A 1 100 ? 7.047 -5.522 -1.640 1.00 97.00 100 MET A CA 1
ATOM 833 C C . MET A 1 100 ? 6.507 -5.036 -2.990 1.00 97.00 100 MET A C 1
ATOM 835 O O . MET A 1 100 ? 7.244 -5.021 -3.974 1.00 97.00 100 MET A O 1
ATOM 839 N N . TYR A 1 101 ? 5.250 -4.589 -3.031 1.00 96.00 101 TYR A N 1
ATOM 840 C CA . TYR A 1 101 ? 4.614 -4.056 -4.234 1.00 96.00 101 TYR A CA 1
ATOM 841 C C . TYR A 1 101 ? 5.378 -2.853 -4.796 1.00 96.00 101 TYR A C 1
ATOM 843 O O . TYR A 1 101 ? 5.739 -2.847 -5.970 1.00 96.00 101 TYR A O 1
ATOM 851 N N . THR A 1 102 ? 5.672 -1.851 -3.962 1.00 94.62 102 THR A N 1
ATOM 852 C CA . THR A 1 102 ? 6.383 -0.640 -4.388 1.00 94.62 102 THR A CA 1
ATOM 853 C C . THR A 1 102 ? 7.794 -0.956 -4.870 1.00 94.62 102 THR A C 1
ATOM 855 O O . THR A 1 102 ? 8.231 -0.375 -5.858 1.00 94.62 102 THR A O 1
ATOM 858 N N . SER A 1 103 ? 8.487 -1.905 -4.235 1.00 94.81 103 SER A N 1
ATOM 859 C CA . SER A 1 103 ? 9.810 -2.357 -4.684 1.00 94.81 103 SER A CA 1
ATOM 860 C C . SER A 1 103 ? 9.744 -3.003 -6.070 1.00 94.81 103 SER A C 1
ATOM 862 O O . SER A 1 103 ? 10.511 -2.638 -6.957 1.00 94.81 103 SER A O 1
ATOM 864 N N . LEU A 1 104 ? 8.793 -3.917 -6.290 1.00 92.38 104 LEU A N 1
ATOM 865 C CA . LEU A 1 104 ? 8.591 -4.563 -7.591 1.00 92.38 104 LEU A CA 1
ATOM 866 C C . LEU A 1 104 ? 8.187 -3.560 -8.676 1.00 92.38 104 LEU A C 1
ATOM 868 O O . LEU A 1 104 ? 8.695 -3.621 -9.795 1.00 92.38 104 LEU A O 1
ATOM 872 N N . PHE A 1 105 ? 7.312 -2.612 -8.341 1.00 94.62 105 PHE A N 1
ATOM 873 C CA . PHE A 1 105 ? 6.919 -1.543 -9.250 1.00 94.62 105 PHE A CA 1
ATOM 874 C C . PHE A 1 105 ? 8.106 -0.640 -9.608 1.00 94.62 105 PHE A C 1
ATOM 876 O O . PHE A 1 105 ? 8.308 -0.346 -10.782 1.00 94.62 105 PHE A O 1
ATOM 883 N N . ALA A 1 106 ? 8.920 -0.235 -8.629 1.00 92.56 106 ALA A N 1
ATOM 884 C CA . ALA A 1 106 ? 10.107 0.583 -8.867 1.00 92.56 106 ALA A CA 1
ATOM 885 C C . ALA A 1 106 ? 11.119 -0.137 -9.768 1.00 92.56 106 ALA A C 1
ATOM 887 O O . ALA A 1 106 ? 11.641 0.473 -10.698 1.00 92.56 106 ALA A O 1
ATOM 888 N N . LEU A 1 107 ? 11.344 -1.438 -9.549 1.00 87.38 107 LEU A N 1
ATOM 889 C CA . LEU A 1 107 ? 12.180 -2.265 -10.422 1.00 87.38 107 LEU A CA 1
ATOM 890 C C . LEU A 1 107 ? 11.652 -2.279 -11.863 1.00 87.38 107 LEU A C 1
ATOM 892 O O . LEU A 1 107 ? 12.409 -1.981 -12.785 1.00 87.38 107 LEU A O 1
ATOM 896 N N . LEU A 1 108 ? 10.355 -2.553 -12.054 1.00 88.12 108 LEU A N 1
ATOM 897 C CA . LEU A 1 108 ? 9.721 -2.540 -13.376 1.00 88.12 108 LEU A CA 1
ATOM 898 C C . LEU A 1 108 ? 9.860 -1.171 -14.056 1.00 88.12 108 LEU A C 1
ATOM 900 O O . LEU A 1 108 ? 10.208 -1.092 -15.234 1.00 88.12 108 LEU A O 1
ATOM 904 N N . PHE A 1 109 ? 9.606 -0.097 -13.309 1.00 90.06 109 PHE A N 1
ATOM 905 C CA . PHE A 1 109 ? 9.658 1.271 -13.809 1.00 90.06 109 PHE A CA 1
ATOM 906 C C . PHE A 1 109 ? 11.078 1.677 -14.219 1.00 90.06 109 PHE A C 1
ATOM 908 O O . PHE A 1 109 ? 11.273 2.196 -15.314 1.00 90.06 109 PHE A O 1
ATOM 915 N N . ILE A 1 110 ? 12.088 1.377 -13.397 1.00 88.44 110 ILE A N 1
ATOM 916 C CA . ILE A 1 110 ? 13.498 1.637 -13.725 1.00 88.44 110 ILE A CA 1
ATOM 917 C C . ILE A 1 110 ? 13.910 0.848 -14.972 1.00 88.44 110 ILE A C 1
ATOM 919 O O . ILE A 1 110 ? 14.507 1.423 -15.880 1.00 88.44 110 ILE A O 1
ATOM 923 N N . SER A 1 111 ? 13.560 -0.441 -15.059 1.00 83.06 111 SER A N 1
ATOM 924 C CA . SER A 1 111 ? 13.837 -1.251 -16.252 1.00 83.06 111 SER A CA 1
ATOM 925 C C . SER A 1 111 ? 13.196 -0.659 -17.508 1.00 83.06 111 SER A C 1
ATOM 927 O O . SER A 1 111 ? 13.852 -0.581 -18.545 1.00 83.06 111 SER A O 1
ATOM 929 N N . PHE A 1 112 ? 11.947 -0.197 -17.412 1.00 86.69 112 PHE A N 1
ATOM 930 C CA . PHE A 1 112 ? 11.260 0.467 -18.516 1.00 86.69 112 PHE A CA 1
ATOM 931 C C . PHE A 1 112 ? 11.994 1.736 -18.970 1.00 86.69 112 PHE A C 1
ATOM 933 O O . PHE A 1 112 ? 12.256 1.886 -20.161 1.00 86.69 112 PHE A O 1
ATOM 940 N N . ILE A 1 113 ? 12.385 2.613 -18.038 1.00 89.19 113 ILE A N 1
ATOM 941 C CA . ILE A 1 113 ? 13.127 3.844 -18.354 1.00 89.19 113 ILE A CA 1
ATOM 942 C C . ILE A 1 113 ? 14.468 3.526 -19.026 1.00 89.19 113 ILE A C 1
ATOM 944 O O . ILE A 1 113 ? 14.798 4.133 -20.041 1.00 89.19 113 ILE A O 1
ATOM 948 N N . VAL A 1 114 ? 15.221 2.546 -18.516 1.00 85.06 114 VAL A N 1
ATOM 949 C CA . VAL A 1 114 ? 16.494 2.126 -19.124 1.00 85.06 114 VAL A CA 1
ATOM 950 C C . VAL A 1 114 ? 16.284 1.651 -20.562 1.00 85.06 114 VAL A C 1
ATOM 952 O O . VAL A 1 114 ? 17.024 2.070 -21.449 1.00 85.06 114 VAL A O 1
ATOM 955 N N . VAL A 1 115 ? 15.276 0.816 -20.825 1.00 83.31 115 VAL A N 1
ATOM 956 C CA . VAL A 1 115 ? 14.978 0.349 -22.189 1.00 83.31 115 VAL A CA 1
ATOM 957 C C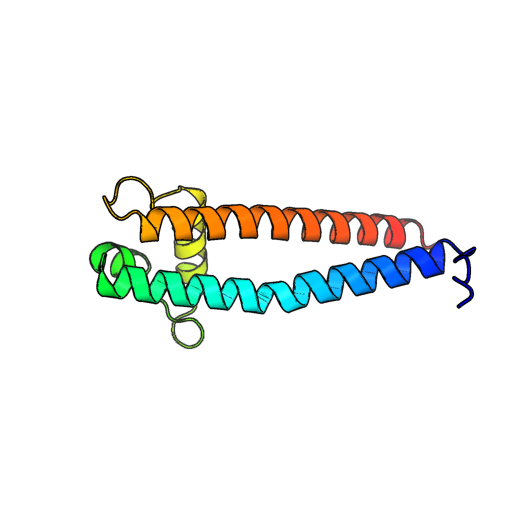 . VAL A 1 115 ? 14.562 1.510 -23.092 1.00 83.31 115 VAL A C 1
ATOM 959 O O . VAL A 1 115 ? 15.080 1.624 -24.200 1.00 83.31 115 VAL A O 1
ATOM 962 N N . ALA A 1 116 ? 13.682 2.392 -22.615 1.00 85.38 116 ALA A N 1
ATOM 963 C CA . ALA A 1 116 ? 13.193 3.535 -23.382 1.00 85.38 116 ALA A CA 1
ATOM 964 C C . ALA A 1 116 ? 14.319 4.507 -23.773 1.00 85.38 116 ALA A C 1
ATOM 966 O O . ALA A 1 116 ? 14.332 4.999 -24.895 1.00 85.38 116 ALA A O 1
ATOM 967 N N . LEU A 1 117 ? 15.290 4.745 -22.885 1.00 88.00 117 LEU A N 1
ATOM 968 C CA . LEU A 1 117 ? 16.443 5.610 -23.162 1.00 88.00 117 LEU A CA 1
ATOM 969 C C . LEU A 1 117 ? 17.458 4.987 -24.136 1.00 88.00 117 LEU A C 1
ATOM 971 O O . LEU A 1 117 ? 18.182 5.717 -24.807 1.00 88.00 117 LEU A O 1
ATOM 975 N N . ASN A 1 118 ? 17.534 3.654 -24.208 1.00 82.00 118 ASN A N 1
ATOM 976 C CA . ASN A 1 118 ? 18.449 2.936 -25.105 1.00 82.00 118 ASN A CA 1
ATOM 977 C C . ASN A 1 118 ? 17.821 2.579 -26.461 1.00 82.00 118 ASN A C 1
ATOM 979 O O . ASN A 1 118 ? 18.531 2.135 -27.367 1.00 82.00 118 ASN A O 1
ATOM 983 N N . ALA A 1 119 ? 16.509 2.761 -26.617 1.00 79.06 119 ALA A N 1
ATOM 984 C CA . ALA A 1 119 ? 15.853 2.656 -27.908 1.00 79.06 119 ALA A CA 1
ATOM 985 C C . ALA A 1 119 ? 16.317 3.829 -28.787 1.00 79.06 119 ALA A C 1
ATOM 987 O O . ALA A 1 119 ? 15.873 4.963 -28.613 1.00 79.06 119 ALA A O 1
ATOM 988 N N . LYS A 1 120 ? 17.258 3.572 -29.707 1.00 66.88 120 LYS A N 1
ATOM 989 C CA . LYS A 1 120 ? 17.579 4.539 -30.766 1.00 66.88 120 LYS A CA 1
ATOM 990 C C . LYS A 1 120 ? 16.315 4.795 -31.604 1.00 66.88 120 LYS A C 1
ATOM 992 O O . LYS A 1 120 ? 15.574 3.832 -31.823 1.00 66.88 120 LYS A O 1
ATOM 997 N N . PRO A 1 121 ? 16.073 6.043 -32.043 1.00 65.31 121 PRO A N 1
ATOM 998 C CA . PRO A 1 121 ? 15.019 6.328 -33.011 1.00 65.31 121 PRO A CA 1
ATOM 999 C C . PRO A 1 121 ? 15.238 5.565 -34.321 1.00 65.31 121 PRO A C 1
ATOM 1001 O O . PRO A 1 121 ? 16.417 5.294 -34.664 1.00 65.31 121 PRO A O 1
#

pLDDT: mean 89.81, std 11.17, range [42.16, 98.5]

Solvent-accessible surface area (backbone atoms only — not comparable to full-atom values): 6919 Å² total; per-residue (Å²): 134,83,80,76,75,78,86,43,70,70,59,51,51,52,52,52,50,51,52,52,49,51,52,55,59,57,45,51,58,54,50,51,51,53,51,52,52,48,46,56,47,26,59,73,76,35,48,71,59,29,52,73,38,63,64,54,40,91,80,85,47,60,47,76,67,34,52,49,41,50,51,48,38,42,76,71,47,66,42,57,91,70,88,41,71,67,49,33,55,50,39,50,51,52,40,54,48,50,55,52,49,53,49,54,49,50,50,54,50,51,53,48,53,55,52,61,73,67,55,73,132